Protein AF-A0A242NTF4-F1 (afdb_monomer)

Nearest PDB structures (foldseek):
  8ijt-assembly2_C-3  TM=2.940E-01  e=6.845E+00  Hypoxylon sp. E7406B

Structure (mmCIF, N/CA/C/O backbone):
data_AF-A0A242NTF4-F1
#
_entry.id   AF-A0A242NTF4-F1
#
loop_
_atom_site.group_PDB
_atom_site.id
_atom_site.type_symbol
_atom_site.label_atom_id
_atom_site.label_alt_id
_atom_site.label_comp_id
_atom_site.label_asym_id
_atom_site.label_entity_id
_atom_site.label_seq_id
_atom_site.pdbx_PDB_ins_code
_atom_site.Cartn_x
_atom_site.Cartn_y
_atom_site.Cartn_z
_atom_site.occupancy
_atom_site.B_iso_or_equiv
_atom_site.auth_seq_id
_atom_site.auth_comp_id
_atom_site.auth_asym_id
_atom_site.auth_atom_id
_atom_site.pdbx_PDB_model_num
ATOM 1 N N . MET A 1 1 ? -32.676 35.324 4.562 1.00 43.91 1 MET A N 1
ATOM 2 C CA . MET A 1 1 ? -32.102 34.148 5.254 1.00 43.91 1 MET A CA 1
ATOM 3 C C . MET A 1 1 ? -32.984 32.943 4.978 1.00 43.91 1 MET A C 1
ATOM 5 O O . MET A 1 1 ? -34.071 32.894 5.530 1.00 43.91 1 MET A O 1
ATOM 9 N N . HIS A 1 2 ? -32.564 32.028 4.104 1.00 34.72 2 HIS A N 1
ATOM 10 C CA . HIS A 1 2 ? -33.177 30.706 3.920 1.00 34.72 2 HIS A CA 1
ATOM 11 C C . HIS A 1 2 ? -32.077 29.753 3.426 1.00 34.72 2 HIS A C 1
ATOM 13 O O . HIS A 1 2 ? -31.490 29.981 2.373 1.00 34.72 2 HIS A O 1
ATOM 19 N N . LEU A 1 3 ? -31.762 28.738 4.231 1.00 41.25 3 LEU A N 1
ATOM 20 C CA . LEU A 1 3 ? -30.863 27.632 3.891 1.00 41.25 3 LEU A CA 1
ATOM 21 C C . LEU A 1 3 ? -31.704 26.465 3.358 1.00 41.25 3 LEU A C 1
ATOM 23 O O . LEU A 1 3 ? -32.672 26.099 4.028 1.00 41.25 3 LEU A O 1
ATOM 27 N N . PRO A 1 4 ? -31.322 25.799 2.259 1.00 44.44 4 PRO A N 1
ATOM 28 C CA . PRO A 1 4 ? -31.812 24.462 1.982 1.00 44.44 4 PRO A CA 1
ATOM 29 C C . PRO A 1 4 ? -30.885 23.411 2.609 1.00 44.44 4 PRO A C 1
ATOM 31 O O . PRO A 1 4 ? -29.687 23.348 2.336 1.00 44.44 4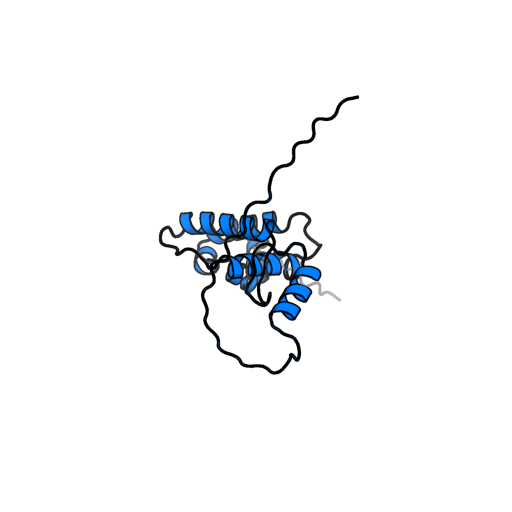 PRO A O 1
ATOM 34 N N . LYS A 1 5 ? -31.477 22.570 3.462 1.00 39.75 5 LYS A N 1
ATOM 35 C CA . LYS A 1 5 ? -30.913 21.304 3.938 1.00 39.75 5 LYS A CA 1
ATOM 36 C C . LYS A 1 5 ? -30.85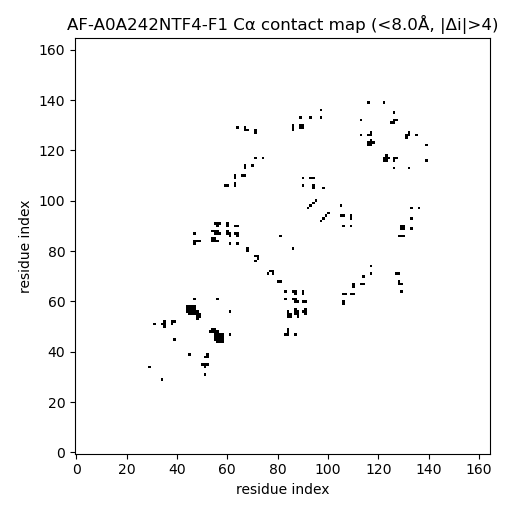3 20.322 2.766 1.00 39.75 5 LYS A C 1
ATOM 38 O O . LYS A 1 5 ? -31.879 20.085 2.136 1.00 39.75 5 LYS A O 1
ATOM 43 N N . MET A 1 6 ? -29.703 19.693 2.534 1.00 38.00 6 MET A N 1
ATOM 44 C CA . MET A 1 6 ? -29.631 18.445 1.772 1.00 38.00 6 MET A CA 1
ATOM 45 C C . MET A 1 6 ? -28.865 17.400 2.576 1.00 38.00 6 MET A C 1
ATOM 47 O O . MET A 1 6 ? -27.639 17.402 2.650 1.00 38.00 6 MET A O 1
ATOM 51 N N . SER A 1 7 ? -29.639 16.514 3.192 1.00 39.81 7 SER A N 1
ATOM 52 C CA . SER A 1 7 ? -29.213 15.210 3.679 1.00 39.81 7 SER A CA 1
ATOM 53 C C . SER A 1 7 ? -28.793 14.364 2.477 1.00 39.81 7 SER A C 1
ATOM 55 O O . SER A 1 7 ? -29.574 14.210 1.538 1.00 39.81 7 SER A O 1
ATOM 57 N N . LYS A 1 8 ? -27.582 13.806 2.492 1.00 40.09 8 LYS A N 1
ATOM 58 C CA . LYS A 1 8 ? -27.148 12.795 1.518 1.00 40.09 8 LYS A CA 1
ATOM 59 C C . LYS A 1 8 ? -26.730 11.536 2.290 1.00 40.09 8 LYS A C 1
ATOM 61 O O . LYS A 1 8 ? -26.040 11.690 3.299 1.00 40.09 8 LYS A O 1
ATOM 66 N N . PRO A 1 9 ? -27.184 10.331 1.896 1.00 35.09 9 PRO A N 1
ATOM 67 C CA . PRO A 1 9 ? -26.975 9.130 2.688 1.00 35.09 9 PRO A CA 1
ATOM 68 C C . PRO A 1 9 ? -25.546 8.601 2.542 1.00 35.09 9 PRO A C 1
ATOM 70 O O . PRO A 1 9 ? -24.894 8.769 1.511 1.00 35.09 9 PRO A O 1
ATOM 73 N N . LEU A 1 10 ? -25.088 7.982 3.627 1.00 32.94 10 LEU A N 1
ATOM 74 C CA . LEU A 1 10 ? -23.824 7.272 3.785 1.00 32.94 10 LEU A CA 1
ATOM 75 C C . LEU A 1 10 ? -23.776 6.070 2.816 1.00 32.94 10 LEU A C 1
ATOM 77 O O . LEU A 1 10 ? -24.752 5.321 2.783 1.00 32.94 10 LEU A O 1
ATOM 81 N N . PRO A 1 11 ? -22.701 5.858 2.036 1.00 39.59 11 PRO A N 1
ATOM 82 C CA . PRO A 1 11 ? -22.594 4.666 1.205 1.00 39.59 11 PRO A CA 1
ATOM 83 C C . PRO A 1 11 ? -22.319 3.428 2.068 1.00 39.59 11 PRO A C 1
ATOM 85 O O . PRO A 1 11 ? -21.453 3.435 2.943 1.00 39.59 11 PRO A O 1
ATOM 88 N N . GLU A 1 12 ? -23.105 2.390 1.802 1.00 34.16 12 GLU A N 1
ATOM 89 C CA . GLU A 1 12 ? -23.099 1.075 2.434 1.00 34.16 12 GLU A CA 1
ATOM 90 C C . GLU A 1 12 ? -21.725 0.397 2.311 1.00 34.16 12 GLU A C 1
ATOM 92 O O . GLU A 1 12 ? -21.184 0.225 1.219 1.00 34.16 12 GLU A O 1
ATOM 97 N N . THR A 1 13 ? -21.153 0.008 3.453 1.00 30.62 13 THR A N 1
ATOM 98 C CA . THR A 1 13 ? -19.929 -0.794 3.523 1.00 30.62 13 THR A CA 1
ATOM 99 C C . THR A 1 13 ? -20.276 -2.251 3.231 1.00 30.62 13 THR A C 1
ATOM 101 O O . THR A 1 13 ? -20.809 -2.949 4.092 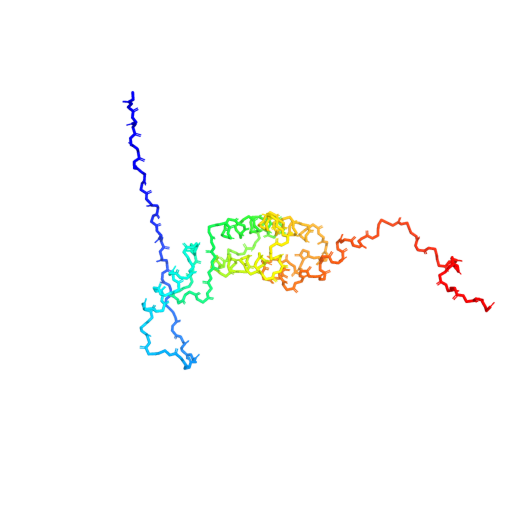1.00 30.62 13 THR A O 1
ATOM 104 N N . THR A 1 14 ? -19.952 -2.728 2.032 1.00 33.94 14 THR A N 1
ATOM 105 C CA . THR A 1 14 ? -20.024 -4.151 1.684 1.00 33.94 14 THR A CA 1
ATOM 106 C C . THR A 1 14 ? -18.939 -4.912 2.451 1.00 33.94 14 THR A C 1
ATOM 108 O O . THR A 1 14 ? -17.761 -4.870 2.100 1.00 33.94 14 THR A O 1
ATOM 111 N N . THR A 1 15 ? -19.308 -5.585 3.540 1.00 37.78 15 THR A N 1
ATOM 112 C CA . THR A 1 15 ? -18.426 -6.532 4.231 1.00 37.78 15 THR A CA 1
ATOM 113 C C . THR A 1 15 ? -18.514 -7.890 3.541 1.00 37.78 15 THR A C 1
ATOM 115 O O . THR A 1 15 ? -19.450 -8.651 3.780 1.00 37.78 15 THR A O 1
ATOM 118 N N . GLU A 1 16 ? -17.542 -8.214 2.691 1.00 36.03 16 GLU A N 1
ATOM 119 C CA . GLU A 1 16 ? -17.342 -9.583 2.211 1.00 36.03 16 GLU A CA 1
ATOM 120 C C . GLU A 1 16 ? -16.646 -10.406 3.306 1.00 36.03 16 GLU A C 1
ATOM 122 O O . GLU A 1 16 ? -15.434 -10.343 3.522 1.00 36.03 16 GLU A O 1
ATOM 127 N N . THR A 1 17 ? -17.449 -11.161 4.055 1.00 35.16 17 THR A N 1
ATOM 128 C CA . THR A 1 17 ? -17.005 -12.093 5.095 1.00 35.16 17 THR A CA 1
ATOM 129 C C . THR A 1 17 ? -16.521 -13.393 4.456 1.00 35.16 17 THR A C 1
ATOM 131 O O . THR A 1 17 ? -17.328 -14.224 4.050 1.00 35.16 17 THR A O 1
ATOM 134 N N . THR A 1 18 ? -15.204 -13.616 4.416 1.00 39.53 18 THR A N 1
ATOM 135 C CA . THR A 1 18 ? -14.646 -14.962 4.202 1.00 39.53 18 THR A CA 1
ATOM 136 C C . THR A 1 18 ? -14.047 -15.463 5.514 1.00 39.53 18 THR A C 1
ATOM 138 O O . THR A 1 18 ? -13.010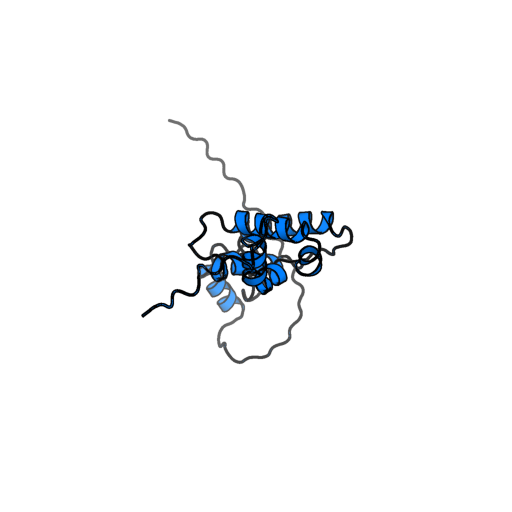 -14.986 5.973 1.00 39.53 18 THR A O 1
ATOM 141 N N . ASN A 1 19 ? -14.756 -16.401 6.140 1.00 50.19 19 ASN A N 1
ATOM 142 C CA . ASN A 1 19 ? -14.376 -17.086 7.371 1.00 50.19 19 ASN A CA 1
ATOM 143 C C . ASN A 1 19 ? -13.189 -18.017 7.119 1.00 50.19 19 ASN A C 1
ATOM 145 O O . ASN A 1 19 ? -13.303 -18.885 6.266 1.00 50.19 19 ASN A O 1
ATOM 149 N N . ASN A 1 20 ? -12.109 -17.890 7.895 1.00 43.69 20 ASN A N 1
ATOM 150 C CA . ASN A 1 20 ? -11.168 -18.980 8.171 1.00 43.69 20 ASN A CA 1
ATOM 151 C C . ASN A 1 20 ? -10.497 -18.736 9.532 1.00 43.69 20 ASN A C 1
ATOM 153 O O . ASN A 1 20 ? -9.667 -17.843 9.700 1.00 43.69 20 ASN A O 1
ATOM 157 N N . ILE A 1 21 ? -10.930 -19.524 10.517 1.00 61.28 21 ILE A N 1
ATOM 158 C CA . ILE A 1 21 ? -10.516 -19.494 11.921 1.00 61.28 21 ILE A CA 1
ATOM 159 C C . ILE A 1 21 ? -9.269 -20.366 12.078 1.00 61.28 21 ILE A C 1
ATOM 161 O O . ILE A 1 21 ? -9.359 -21.576 11.911 1.00 61.28 21 ILE A O 1
ATOM 165 N N . LEU A 1 22 ? -8.137 -19.776 12.471 1.00 38.00 22 LEU A N 1
ATOM 166 C CA . LEU A 1 22 ? -7.063 -20.482 13.179 1.00 38.00 22 LEU A CA 1
ATOM 167 C C . LEU A 1 22 ? -6.487 -19.565 14.269 1.00 38.00 22 LEU A C 1
ATOM 169 O O . LEU A 1 22 ? -5.861 -18.539 13.998 1.00 38.00 22 LEU A O 1
ATOM 173 N N . LEU A 1 23 ? -6.772 -19.943 15.516 1.00 49.56 23 LEU A N 1
ATOM 174 C CA . LEU A 1 23 ? -6.299 -19.330 16.755 1.00 49.56 23 LEU A CA 1
ATOM 175 C C . LEU A 1 23 ? -4.854 -19.756 17.053 1.00 49.56 23 LEU A C 1
ATOM 177 O O . LEU A 1 23 ? -4.568 -20.948 17.112 1.00 49.56 23 LEU A O 1
ATOM 181 N N . SER A 1 24 ? -3.995 -18.800 17.412 1.00 38.25 24 SER A N 1
ATOM 182 C CA . SER A 1 24 ? -2.987 -19.023 18.459 1.00 38.25 24 SER A CA 1
ATOM 183 C C . SER A 1 24 ? -2.525 -17.692 19.059 1.00 38.25 24 SER A C 1
ATOM 185 O O . SER A 1 24 ? -2.063 -16.819 18.322 1.00 38.25 24 SER A O 1
ATOM 187 N N . GLY A 1 25 ? -2.610 -17.558 20.385 1.00 41.66 25 GLY A N 1
ATOM 188 C CA . GLY A 1 25 ? -1.946 -16.493 21.145 1.00 41.66 25 GLY A CA 1
ATOM 189 C C . GLY A 1 25 ? -2.825 -15.881 22.234 1.00 41.66 25 GLY A C 1
ATOM 190 O O . GLY A 1 25 ? -3.653 -15.023 21.952 1.00 41.66 25 GLY A O 1
ATOM 191 N N . ASN A 1 26 ? -2.623 -16.329 23.473 1.00 49.34 26 ASN A N 1
ATOM 192 C CA . ASN A 1 26 ? -3.360 -15.940 24.676 1.00 49.34 26 ASN A CA 1
ATOM 193 C C . ASN A 1 26 ? -3.251 -14.442 25.002 1.00 49.34 26 ASN A C 1
ATOM 195 O O . ASN A 1 26 ? -2.259 -14.009 25.575 1.00 49.34 26 ASN A O 1
ATOM 199 N N . PHE A 1 27 ? -4.307 -13.693 24.705 1.00 54.56 27 PHE A N 1
ATOM 200 C CA . PHE A 1 27 ? -4.748 -12.468 25.378 1.00 54.56 27 PHE A CA 1
ATOM 201 C C . PHE A 1 27 ? -6.197 -12.275 24.928 1.00 54.56 27 PHE A C 1
ATOM 203 O O . PHE A 1 27 ? -6.389 -11.992 23.757 1.00 54.56 27 PHE A O 1
ATOM 210 N N . ASP A 1 28 ? -7.199 -12.496 25.784 1.00 52.72 28 ASP A N 1
ATOM 211 C CA . ASP A 1 28 ? -8.466 -11.740 25.773 1.00 52.72 28 ASP A CA 1
ATOM 212 C C . ASP A 1 28 ? -9.553 -12.446 26.580 1.00 52.72 28 ASP A C 1
ATOM 214 O O . ASP A 1 28 ? -10.037 -13.510 26.211 1.00 52.72 28 ASP A O 1
ATOM 218 N N . LYS A 1 29 ? -10.008 -11.789 27.647 1.00 65.31 29 LYS A N 1
ATOM 219 C CA . LYS A 1 29 ? -11.333 -12.051 28.225 1.00 65.31 29 LYS A CA 1
ATOM 220 C C . LYS A 1 29 ? -12.446 -11.290 27.486 1.00 65.31 29 LYS A C 1
ATOM 222 O O . LYS A 1 29 ? -13.588 -11.339 27.921 1.00 65.31 29 LYS A O 1
ATOM 227 N N . PHE A 1 30 ? -12.111 -10.561 26.422 1.00 69.00 30 PHE A N 1
ATOM 228 C CA . PHE A 1 30 ? -13.052 -9.750 25.657 1.00 69.00 30 PHE A CA 1
ATOM 229 C C . PHE A 1 30 ? -13.584 -10.522 24.456 1.00 69.00 30 PHE A C 1
ATOM 231 O O . PHE A 1 30 ? -12.824 -11.218 23.774 1.00 69.00 30 PHE A O 1
ATOM 238 N N . SER A 1 31 ? -14.877 -10.357 24.181 1.00 87.38 31 SER A N 1
ATOM 239 C CA . SER A 1 31 ? -15.482 -10.834 22.937 1.00 87.38 31 SER A CA 1
ATOM 240 C C . SER A 1 31 ? -14.835 -10.131 21.740 1.00 87.38 31 SER A C 1
ATOM 242 O O . SER A 1 31 ? -14.381 -8.987 21.843 1.00 87.38 31 SER A O 1
ATOM 244 N N . ASP A 1 32 ? -14.809 -10.789 20.584 1.00 85.81 32 ASP A N 1
ATOM 245 C CA . ASP A 1 32 ? -14.297 -10.197 19.346 1.00 85.81 32 ASP A CA 1
ATOM 246 C C . ASP A 1 32 ? -15.032 -8.890 18.981 1.00 85.81 32 ASP A C 1
ATOM 248 O O . ASP A 1 32 ? -14.397 -7.937 18.522 1.00 85.81 32 ASP A O 1
ATOM 252 N N . ASP A 1 33 ? -16.321 -8.773 19.320 1.00 86.62 33 ASP A N 1
ATOM 253 C CA . ASP A 1 33 ? -17.104 -7.539 19.155 1.00 86.62 33 ASP A CA 1
ATOM 254 C C . ASP A 1 33 ? -16.571 -6.376 20.001 1.00 86.62 33 ASP A C 1
ATOM 256 O O . ASP A 1 33 ? -16.549 -5.221 19.568 1.00 86.62 33 ASP A O 1
ATOM 260 N N . GLU A 1 34 ? -16.135 -6.655 21.229 1.00 89.62 34 GLU A N 1
ATOM 261 C CA . GLU A 1 34 ? -15.594 -5.636 22.130 1.00 89.62 34 GLU A CA 1
ATOM 262 C C . GLU A 1 34 ? -14.221 -5.163 21.653 1.00 89.62 34 GLU A C 1
ATOM 264 O O . GLU A 1 34 ? -13.918 -3.965 21.697 1.00 89.62 34 GLU A O 1
ATOM 269 N N . LYS A 1 35 ? -13.408 -6.087 21.129 1.00 89.06 35 LYS A N 1
ATOM 270 C CA . LYS A 1 35 ? -12.117 -5.760 20.507 1.00 89.06 35 LYS A CA 1
ATOM 271 C C . LYS A 1 35 ? -12.315 -4.878 19.288 1.00 89.06 35 LYS A C 1
ATOM 273 O O . LYS A 1 35 ? -11.621 -3.868 19.161 1.00 89.06 35 LYS A O 1
ATOM 278 N N . LEU A 1 36 ? -13.280 -5.218 18.434 1.00 90.69 36 LEU A N 1
ATOM 279 C CA . LEU A 1 36 ? -13.606 -4.437 17.249 1.00 90.69 36 LEU A CA 1
ATOM 280 C C . LEU A 1 36 ? -14.111 -3.038 17.625 1.00 90.69 36 LEU A C 1
ATOM 282 O O . LEU A 1 36 ? -13.587 -2.048 17.117 1.00 90.69 36 LEU A O 1
ATOM 286 N N . LYS A 1 37 ? -15.047 -2.923 18.576 1.00 91.75 37 LYS A N 1
ATOM 287 C CA . LYS A 1 37 ? -15.523 -1.620 19.080 1.00 91.75 37 LYS A CA 1
ATOM 288 C C . LYS A 1 37 ? -14.376 -0.763 19.612 1.00 91.75 37 LYS A C 1
ATOM 290 O O . LYS A 1 37 ? -14.266 0.414 19.269 1.00 91.75 37 LYS A O 1
ATOM 295 N N . ARG A 1 38 ? -13.480 -1.351 20.411 1.00 93.88 38 ARG A N 1
ATOM 296 C CA . ARG A 1 38 ? -12.299 -0.656 20.943 1.00 93.88 38 ARG A CA 1
ATOM 297 C C . ARG A 1 38 ? -11.334 -0.231 19.836 1.00 93.88 38 ARG A C 1
ATOM 299 O O . ARG A 1 38 ?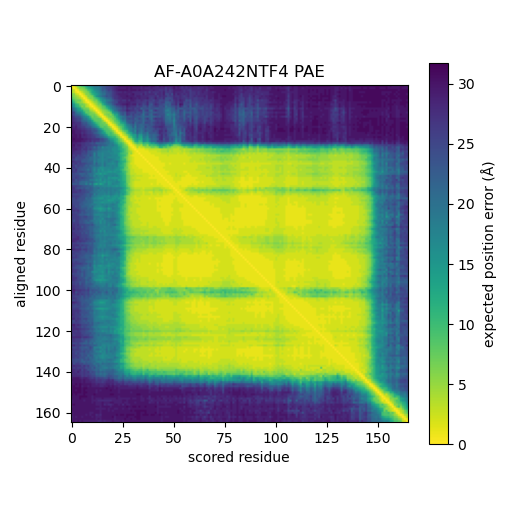 -10.736 0.839 19.938 1.00 93.88 38 ARG A O 1
ATOM 306 N N . PHE A 1 39 ? -11.161 -1.057 18.808 1.00 94.81 39 PHE 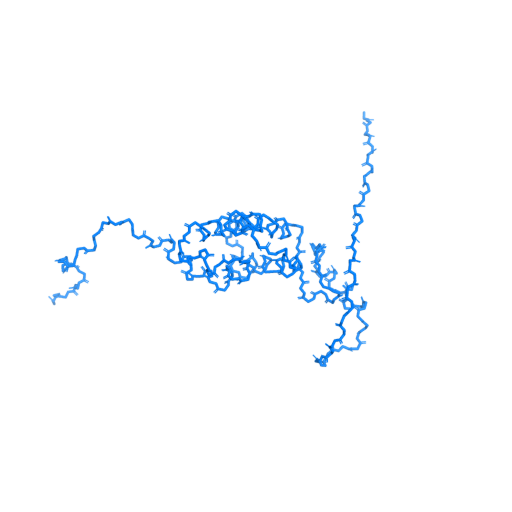A N 1
ATOM 307 C CA . PHE A 1 39 ? -10.351 -0.734 17.637 1.00 94.81 39 PHE A CA 1
ATOM 308 C C . PHE A 1 39 ? -10.930 0.455 16.861 1.00 94.81 39 PHE A C 1
ATOM 310 O O . PHE A 1 39 ? -10.194 1.409 16.611 1.00 94.81 39 PHE A O 1
ATOM 317 N N . LEU A 1 40 ? -12.227 0.433 16.545 1.00 95.06 40 LEU A N 1
ATOM 318 C CA . LEU A 1 40 ? -12.898 1.501 15.796 1.00 95.06 40 LEU A CA 1
ATOM 319 C C . LEU A 1 40 ? -12.900 2.822 16.568 1.00 95.06 40 LEU A C 1
ATOM 321 O O . LEU A 1 40 ? -12.668 3.875 15.989 1.00 95.06 40 LEU A O 1
ATOM 325 N N . HIS A 1 41 ? -13.065 2.769 17.892 1.00 95.12 41 HIS A N 1
ATOM 326 C CA . HIS A 1 41 ? -12.955 3.959 18.735 1.00 95.12 41 HIS A CA 1
ATOM 327 C C . HIS A 1 41 ? -11.547 4.582 18.703 1.00 95.12 41 HIS A C 1
ATOM 329 O O . HIS A 1 41 ? -11.403 5.798 18.756 1.00 95.12 41 HIS A O 1
ATOM 335 N N . LYS A 1 42 ? -10.493 3.758 18.614 1.00 95.94 42 LYS A N 1
ATOM 336 C CA . LYS A 1 42 ? -9.099 4.231 18.531 1.00 95.94 42 LYS A CA 1
ATOM 337 C C . LYS A 1 42 ? -8.697 4.714 17.138 1.00 95.94 42 LYS A C 1
ATOM 339 O O . LYS A 1 42 ? -7.779 5.518 17.036 1.00 95.94 42 LYS A O 1
ATOM 344 N N . ASN A 1 43 ? -9.335 4.195 16.093 1.00 96.06 43 ASN A N 1
ATOM 345 C CA . ASN A 1 43 ? -8.999 4.468 14.697 1.00 96.06 43 ASN A CA 1
ATOM 346 C C . ASN A 1 43 ? -10.277 4.893 13.959 1.00 96.06 43 ASN A C 1
ATOM 348 O O . ASN A 1 43 ? -10.801 4.127 13.148 1.00 96.06 43 ASN A O 1
ATOM 352 N N . PRO A 1 44 ? -10.821 6.085 14.264 1.00 96.00 44 PRO A N 1
ATOM 353 C CA . PRO A 1 44 ? -12.076 6.546 13.671 1.00 96.00 44 PRO A CA 1
ATOM 354 C C . PRO A 1 44 ? -11.976 6.766 12.153 1.00 96.00 44 PRO A C 1
ATOM 356 O O . PRO A 1 44 ? -12.993 6.827 11.471 1.00 96.00 44 PRO A O 1
ATOM 359 N N . ASP A 1 45 ? -10.760 6.882 11.616 1.00 95.69 45 ASP A N 1
ATOM 360 C CA . ASP A 1 45 ? -10.469 7.006 10.189 1.00 95.69 45 ASP A CA 1
ATOM 361 C C . ASP A 1 45 ? -10.304 5.654 9.474 1.00 95.69 45 ASP A C 1
ATOM 363 O O . ASP A 1 45 ? -10.105 5.635 8.256 1.00 95.69 45 ASP A O 1
ATOM 367 N N . ALA A 1 46 ? -10.387 4.524 10.188 1.00 97.19 46 ALA A N 1
ATOM 368 C CA . ALA A 1 46 ? -10.303 3.198 9.590 1.00 97.19 46 ALA A CA 1
ATOM 369 C C . ALA A 1 46 ? -11.496 2.946 8.658 1.00 97.19 46 ALA A C 1
ATOM 371 O O . ALA A 1 46 ? -12.638 2.810 9.090 1.00 97.19 46 ALA A O 1
ATOM 372 N N . HIS A 1 47 ? -11.212 2.853 7.361 1.00 97.50 47 HIS A N 1
ATOM 373 C CA . HIS A 1 47 ? -12.216 2.650 6.322 1.00 97.50 47 HIS A CA 1
ATOM 374 C C . HIS A 1 47 ? -12.281 1.193 5.861 1.00 97.50 47 HIS A C 1
ATOM 376 O O . HIS A 1 47 ? -13.359 0.649 5.650 1.00 97.50 47 HIS A O 1
ATOM 382 N N . ILE A 1 48 ? -11.118 0.551 5.740 1.00 97.94 48 ILE A N 1
ATOM 383 C CA . ILE A 1 48 ? -10.977 -0.84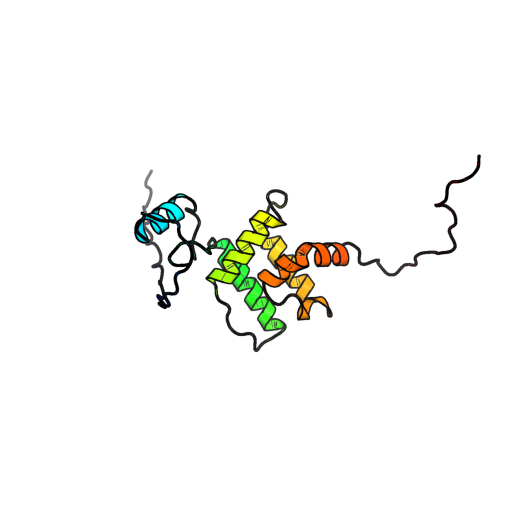9 5.343 1.00 97.94 48 ILE A CA 1
ATOM 384 C C . ILE A 1 48 ? -10.136 -1.574 6.389 1.00 97.94 48 ILE A C 1
ATOM 386 O O . ILE A 1 48 ? -9.073 -1.083 6.767 1.00 97.94 48 ILE A O 1
ATOM 390 N N . TYR A 1 49 ? -10.609 -2.714 6.895 1.00 97.81 49 TYR A N 1
ATOM 391 C CA . TYR A 1 49 ? -9.959 -3.427 7.995 1.00 97.81 49 TYR A CA 1
ATOM 392 C C . TYR A 1 49 ? -10.337 -4.911 8.054 1.00 97.81 49 TYR A C 1
ATOM 394 O O . TYR A 1 49 ? -11.381 -5.333 7.571 1.00 97.81 49 TYR A O 1
ATOM 402 N N . THR A 1 50 ? -9.474 -5.717 8.674 1.00 95.44 50 THR A N 1
ATOM 403 C CA . THR A 1 50 ? -9.781 -7.117 9.032 1.00 95.44 50 THR A CA 1
ATOM 404 C C . THR A 1 50 ? -10.783 -7.185 10.185 1.00 95.44 50 THR A C 1
ATOM 406 O O . THR A 1 50 ? -10.802 -6.264 10.995 1.00 95.44 50 THR A O 1
ATOM 409 N N . ALA A 1 51 ? -11.491 -8.306 10.364 1.00 90.00 51 ALA A N 1
ATOM 410 C CA . ALA A 1 51 ? -12.505 -8.496 11.416 1.00 90.00 51 ALA A CA 1
ATOM 411 C C . ALA A 1 51 ? -12.079 -8.070 12.840 1.00 90.00 51 ALA A C 1
ATOM 413 O O . ALA A 1 51 ? -12.893 -7.562 13.599 1.00 90.00 51 ALA A O 1
ATOM 414 N N . LEU A 1 52 ? -10.796 -8.224 13.193 1.00 86.75 52 LEU A N 1
ATOM 415 C CA . LEU A 1 52 ? -10.249 -7.837 14.504 1.00 86.75 52 LEU A CA 1
ATOM 416 C C . LEU A 1 52 ? -9.425 -6.536 14.483 1.00 86.75 52 LEU A C 1
ATOM 418 O O . LEU A 1 52 ? -8.698 -6.249 15.430 1.00 86.75 52 LEU A O 1
ATOM 422 N N . GLY A 1 53 ? -9.440 -5.782 13.381 1.00 90.19 53 GLY A N 1
ATOM 423 C CA . GLY A 1 53 ? -8.674 -4.538 13.232 1.00 90.19 53 GLY A CA 1
ATOM 424 C C . GLY A 1 53 ? -7.147 -4.703 13.190 1.00 90.19 53 GLY A C 1
ATOM 425 O O . GLY A 1 53 ? -6.419 -3.715 13.260 1.00 90.19 53 GLY A O 1
ATOM 426 N N . LYS A 1 54 ? -6.631 -5.938 13.063 1.00 92.94 54 LYS A N 1
ATOM 427 C CA . LYS A 1 54 ? -5.182 -6.223 13.014 1.00 92.94 54 LYS A CA 1
ATOM 428 C C . LYS A 1 54 ? -4.485 -5.512 11.854 1.00 92.94 54 LYS A C 1
ATOM 430 O O . LYS A 1 54 ? -3.364 -5.034 12.011 1.00 92.94 54 LYS A O 1
ATOM 435 N N . LYS A 1 55 ? -5.145 -5.452 10.697 1.00 97.00 55 LYS A N 1
ATOM 436 C CA . LYS A 1 55 ? -4.722 -4.653 9.545 1.00 97.00 55 LYS A CA 1
ATOM 437 C C . LYS A 1 55 ? -5.854 -3.735 9.137 1.00 97.00 55 LYS A C 1
ATOM 439 O O . LYS A 1 55 ? -7.016 -4.147 9.166 1.00 97.00 55 LYS A O 1
ATOM 444 N N . TRP A 1 56 ? -5.495 -2.512 8.766 1.00 98.31 56 TRP A N 1
ATOM 445 C CA . TRP A 1 56 ? -6.454 -1.497 8.366 1.00 98.31 56 TRP A CA 1
ATOM 446 C C . TRP A 1 56 ? -5.804 -0.344 7.601 1.00 98.31 56 TRP A C 1
ATOM 448 O O . TRP A 1 56 ? -4.597 -0.117 7.727 1.00 98.31 56 TRP A O 1
ATOM 458 N N . GLY A 1 57 ? -6.619 0.414 6.871 1.00 98.06 57 GLY A N 1
ATOM 459 C CA . GLY A 1 57 ? -6.248 1.684 6.251 1.00 98.06 57 GLY A CA 1
ATOM 460 C C . GLY A 1 57 ? -7.422 2.663 6.191 1.00 98.06 57 GLY A C 1
ATOM 461 O O . GLY A 1 57 ? -8.586 2.276 6.319 1.00 98.06 57 GLY A O 1
ATOM 462 N N . SER A 1 58 ? -7.100 3.940 6.011 1.00 98.38 58 SER A N 1
ATOM 463 C CA . SER A 1 58 ? -8.066 5.014 5.766 1.00 98.38 58 SER A CA 1
ATOM 464 C C . SER A 1 58 ? -8.526 5.056 4.305 1.00 98.38 58 SER A C 1
ATOM 466 O O . SER A 1 58 ? -7.977 4.361 3.446 1.00 98.38 58 SER A O 1
ATOM 468 N N . VAL A 1 59 ? -9.500 5.919 3.998 1.00 98.38 59 VAL A N 1
ATOM 469 C CA . VAL A 1 59 ? -9.965 6.164 2.617 1.00 98.38 59 VAL A CA 1
ATOM 470 C C . VAL A 1 59 ? -8.797 6.544 1.698 1.00 98.38 59 VAL A C 1
ATOM 472 O O . VAL A 1 59 ? -8.620 5.944 0.642 1.00 98.38 59 VAL A O 1
ATOM 475 N N . LYS A 1 60 ? -7.939 7.476 2.135 1.00 97.81 60 LYS A N 1
ATOM 476 C CA . LYS A 1 60 ? -6.776 7.929 1.352 1.00 97.81 60 LYS A CA 1
ATOM 477 C C . LYS A 1 60 ? -5.726 6.832 1.170 1.00 97.81 60 LYS A C 1
ATOM 479 O O . LYS A 1 60 ? -5.055 6.786 0.140 1.00 97.81 60 LYS A O 1
ATOM 484 N N . ASP A 1 61 ? -5.579 5.942 2.155 1.00 98.50 61 ASP A N 1
ATOM 485 C CA . ASP A 1 61 ? -4.674 4.795 2.033 1.00 98.50 61 ASP A CA 1
ATOM 486 C C . ASP A 1 61 ? -5.173 3.818 0.952 1.00 98.50 61 ASP A C 1
ATOM 488 O O . ASP A 1 61 ? -4.372 3.344 0.144 1.00 98.50 61 ASP A O 1
ATOM 492 N N . LEU A 1 62 ? -6.491 3.582 0.884 1.00 98.62 62 LEU A N 1
ATOM 493 C CA . LEU A 1 62 ? -7.118 2.760 -0.156 1.00 98.62 62 LEU A CA 1
ATOM 494 C C . LEU A 1 62 ? -7.012 3.399 -1.548 1.00 98.62 62 LEU A C 1
ATOM 496 O O . LEU A 1 62 ? -6.676 2.714 -2.512 1.00 98.62 62 LEU A O 1
ATOM 500 N N . GLU A 1 63 ? -7.252 4.705 -1.669 1.00 98.50 63 GLU A N 1
ATOM 501 C CA . GLU A 1 63 ? -7.083 5.443 -2.931 1.00 98.50 63 GLU A CA 1
ATOM 502 C C . GLU A 1 63 ? -5.641 5.354 -3.449 1.00 98.50 63 GLU A C 1
ATOM 504 O O . GLU A 1 63 ? -5.404 5.068 -4.624 1.00 98.50 63 GLU A O 1
ATOM 509 N N . CYS A 1 64 ? -4.664 5.536 -2.560 1.00 98.38 64 CYS A N 1
ATOM 510 C CA . CYS A 1 64 ? -3.248 5.397 -2.885 1.00 98.38 64 CYS A CA 1
ATOM 511 C C . CYS A 1 64 ? -2.898 3.961 -3.314 1.00 98.38 64 CYS A C 1
ATOM 513 O O . CYS A 1 64 ? -2.205 3.772 -4.317 1.00 98.38 64 CYS A O 1
ATOM 515 N N . ALA A 1 65 ? -3.420 2.946 -2.617 1.00 98.44 65 ALA A N 1
ATOM 516 C CA . ALA A 1 65 ? -3.241 1.543 -2.987 1.00 98.44 65 ALA A CA 1
ATOM 517 C C . ALA A 1 65 ? -3.815 1.226 -4.379 1.00 98.44 65 ALA A C 1
ATOM 519 O O . ALA A 1 65 ? -3.139 0.580 -5.183 1.00 98.44 65 ALA A O 1
ATOM 520 N N . LYS A 1 66 ? -5.021 1.718 -4.692 1.00 98.25 66 LYS A N 1
ATOM 521 C CA . LYS A 1 66 ? -5.645 1.560 -6.016 1.00 98.25 66 LYS A CA 1
ATOM 522 C C . LYS A 1 66 ? -4.817 2.225 -7.111 1.00 98.25 66 LYS A C 1
ATOM 524 O O . LYS A 1 66 ? -4.508 1.587 -8.113 1.00 98.25 66 LYS A O 1
ATOM 529 N N . TRP A 1 67 ? -4.358 3.455 -6.883 1.00 98.31 67 TRP A N 1
ATOM 530 C CA . TRP A 1 67 ? -3.498 4.155 -7.838 1.00 98.31 67 TRP A CA 1
ATOM 531 C C . TRP A 1 67 ? -2.189 3.398 -8.106 1.00 98.31 67 TRP A C 1
ATOM 533 O O . TRP A 1 67 ? -1.737 3.298 -9.246 1.00 98.31 67 TRP A O 1
ATOM 543 N N . ILE A 1 68 ? -1.572 2.831 -7.064 1.00 97.75 68 ILE A N 1
ATOM 544 C CA . ILE A 1 68 ? -0.370 1.997 -7.197 1.00 97.75 68 ILE A CA 1
ATOM 545 C C . ILE A 1 68 ? -0.650 0.761 -8.050 1.00 97.75 68 ILE A C 1
ATOM 547 O O . ILE A 1 68 ? 0.159 0.434 -8.920 1.00 97.75 68 ILE A O 1
ATOM 551 N N . TYR A 1 69 ? -1.789 0.099 -7.839 1.00 97.88 69 TYR A N 1
ATOM 552 C CA . TYR A 1 69 ? -2.186 -1.060 -8.635 1.00 97.88 69 TYR A CA 1
ATOM 553 C C . TYR A 1 69 ? -2.379 -0.695 -10.113 1.00 97.88 69 TYR A C 1
ATOM 555 O O . TYR A 1 69 ? -1.829 -1.368 -10.983 1.00 97.88 69 TYR A O 1
ATOM 563 N N . GLU A 1 70 ? -3.031 0.431 -10.412 1.00 96.50 70 GLU A N 1
ATOM 564 C CA . GLU A 1 70 ? -3.146 0.938 -11.786 1.00 96.50 70 GLU A CA 1
ATOM 565 C C . GLU A 1 70 ? -1.773 1.153 -12.441 1.00 96.50 70 GLU A C 1
ATOM 567 O O . GLU A 1 70 ? -1.583 0.846 -13.617 1.00 96.50 70 GLU A O 1
ATOM 572 N N . LYS A 1 71 ? -0.777 1.659 -11.696 1.00 94.31 71 LYS A N 1
ATOM 573 C CA . LYS A 1 71 ? 0.590 1.816 -12.228 1.00 94.31 71 LYS A CA 1
ATOM 574 C C . LYS A 1 71 ? 1.328 0.499 -12.377 1.00 94.31 71 LYS A C 1
ATOM 576 O O . LYS A 1 71 ? 2.148 0.385 -13.286 1.00 94.31 71 LYS A O 1
ATOM 581 N N . LEU A 1 72 ? 1.052 -0.478 -11.520 1.00 94.31 72 LEU A N 1
ATOM 582 C CA . LEU A 1 72 ? 1.585 -1.824 -11.674 1.00 94.31 72 LEU A CA 1
ATOM 583 C C . LEU A 1 72 ? 1.056 -2.474 -12.954 1.00 94.31 72 LEU A C 1
ATOM 585 O O . LEU A 1 72 ? 1.854 -3.052 -13.682 1.00 94.31 72 LEU A O 1
ATOM 589 N N . LEU A 1 73 ? -0.235 -2.326 -13.266 1.00 94.88 73 LEU A N 1
ATOM 590 C CA . LEU A 1 73 ? -0.847 -2.901 -14.470 1.00 94.88 73 LEU A CA 1
ATOM 591 C C . LEU A 1 73 ? -0.236 -2.376 -15.776 1.00 94.88 73 LEU A C 1
ATOM 593 O O . LEU A 1 73 ? -0.154 -3.115 -16.750 1.00 94.88 73 LEU A O 1
ATOM 597 N N . ILE A 1 74 ? 0.260 -1.135 -15.798 1.00 92.31 74 ILE A N 1
ATOM 598 C CA . ILE A 1 74 ? 0.979 -0.591 -16.965 1.00 92.31 74 ILE A CA 1
ATOM 599 C C . ILE A 1 74 ? 2.288 -1.358 -17.219 1.00 92.31 74 ILE A C 1
ATOM 601 O O . ILE A 1 74 ? 2.671 -1.567 -18.366 1.00 92.31 74 ILE A O 1
ATOM 605 N N . VAL A 1 75 ? 2.984 -1.770 -16.155 1.00 88.94 75 VAL A N 1
ATOM 606 C CA . VAL A 1 75 ? 4.269 -2.489 -16.243 1.00 88.94 75 VAL A CA 1
ATOM 607 C C . VAL A 1 75 ? 4.064 -4.001 -16.358 1.00 88.94 75 VAL A C 1
ATOM 609 O O . VAL A 1 75 ? 4.844 -4.688 -17.012 1.00 88.94 75 VAL A O 1
ATOM 612 N N . ASN A 1 76 ? 3.021 -4.520 -15.717 1.00 91.12 76 ASN A N 1
ATOM 613 C CA . ASN A 1 76 ? 2.658 -5.927 -15.673 1.00 91.12 76 ASN A CA 1
ATOM 614 C C . ASN A 1 76 ? 1.133 -6.078 -15.847 1.00 91.12 76 ASN A C 1
ATOM 616 O O . ASN A 1 76 ? 0.412 -6.163 -14.848 1.00 91.12 76 ASN A O 1
ATOM 620 N N . PRO A 1 77 ? 0.636 -6.141 -17.095 1.00 94.38 77 PRO A N 1
ATOM 621 C CA . PRO A 1 77 ? -0.798 -6.234 -17.381 1.00 94.38 77 PRO A CA 1
ATOM 622 C C . PRO A 1 77 ? -1.483 -7.486 -16.822 1.00 94.38 77 PRO A C 1
ATOM 624 O O . PRO A 1 77 ? -2.700 -7.504 -16.685 1.00 94.38 77 PRO A O 1
ATOM 627 N N . THR A 1 78 ? -0.723 -8.530 -16.483 1.00 95.31 78 THR A N 1
ATOM 628 C CA . THR A 1 78 ? -1.249 -9.778 -15.910 1.00 95.31 78 THR A CA 1
ATOM 629 C C . THR A 1 78 ? -1.211 -9.786 -14.378 1.00 95.31 78 THR A C 1
ATOM 631 O O . THR A 1 78 ? -1.312 -10.849 -13.765 1.00 95.31 78 THR A O 1
ATOM 634 N N . ALA A 1 79 ? -0.988 -8.636 -13.729 1.00 94.50 79 ALA A N 1
ATOM 635 C CA . ALA A 1 79 ? -0.970 -8.552 -12.273 1.00 94.50 79 ALA A CA 1
ATOM 636 C C . ALA A 1 79 ? -2.368 -8.799 -11.685 1.00 94.50 79 ALA A C 1
ATOM 638 O O . ALA A 1 79 ? -3.333 -8.117 -12.023 1.00 94.50 79 ALA A O 1
ATOM 639 N N . VAL A 1 80 ? -2.458 -9.748 -10.755 1.00 95.50 80 VAL A N 1
ATOM 640 C CA . VAL A 1 80 ? -3.704 -10.075 -10.050 1.00 95.50 80 VAL A CA 1
ATOM 641 C C . VAL A 1 80 ? -4.078 -8.955 -9.081 1.00 95.50 80 VAL A C 1
ATOM 643 O O . VAL A 1 80 ? -3.199 -8.305 -8.506 1.00 95.50 80 VAL A O 1
ATOM 646 N N . GLU A 1 81 ? -5.381 -8.746 -8.905 1.00 96.12 81 GLU A N 1
ATOM 647 C CA . GLU A 1 81 ? -5.914 -7.795 -7.937 1.00 96.12 81 GLU A CA 1
ATOM 648 C C . GLU A 1 81 ? -5.421 -8.127 -6.517 1.00 96.12 81 GLU A C 1
ATOM 650 O O . GLU A 1 81 ? -5.437 -9.291 -6.098 1.00 96.12 81 GLU A O 1
ATOM 655 N N . PRO A 1 82 ? -4.924 -7.134 -5.766 1.00 97.31 82 PRO A N 1
ATOM 656 C CA . PRO A 1 82 ? -4.370 -7.382 -4.450 1.00 97.31 82 PRO A CA 1
ATOM 657 C C . PRO A 1 82 ? -5.447 -7.516 -3.376 1.00 97.31 82 PRO A C 1
ATOM 659 O O . PRO A 1 82 ? -6.576 -7.057 -3.513 1.00 97.31 82 PRO A O 1
ATOM 662 N N . ASN A 1 83 ? -5.046 -8.030 -2.213 1.00 98.06 83 ASN A N 1
ATOM 663 C CA . ASN A 1 83 ? -5.839 -7.839 -1.008 1.00 98.06 83 ASN A CA 1
ATOM 664 C C . ASN A 1 83 ? -5.798 -6.353 -0.599 1.00 98.06 83 ASN A C 1
ATOM 666 O O . ASN A 1 83 ? -4.776 -5.849 -0.119 1.00 98.06 83 ASN A O 1
ATOM 670 N N . TRP A 1 84 ? -6.920 -5.655 -0.784 1.00 98.31 84 TRP A N 1
ATOM 671 C CA . TRP A 1 84 ? -7.026 -4.221 -0.521 1.00 98.31 84 TRP A CA 1
ATOM 672 C C . TRP A 1 84 ? -6.790 -3.843 0.943 1.00 98.31 84 TRP A C 1
ATOM 674 O O . TRP A 1 84 ? -6.230 -2.777 1.201 1.00 98.31 84 TRP A O 1
ATOM 684 N N . VAL A 1 85 ? -7.157 -4.703 1.899 1.00 98.31 85 VAL A N 1
ATOM 685 C CA . VAL A 1 85 ? -6.907 -4.468 3.333 1.00 98.31 85 VAL A CA 1
ATOM 686 C C . VAL A 1 85 ? -5.402 -4.468 3.604 1.00 98.31 85 VAL A C 1
ATOM 688 O O . VAL A 1 85 ? -4.890 -3.570 4.273 1.00 98.31 85 VAL A O 1
ATOM 691 N N . ASP A 1 86 ? -4.683 -5.443 3.047 1.00 98.31 86 ASP A N 1
ATOM 692 C CA . ASP A 1 86 ? -3.236 -5.577 3.208 1.00 98.31 86 ASP A CA 1
ATOM 693 C C . ASP A 1 86 ? -2.489 -4.405 2.576 1.00 98.31 86 ASP A C 1
ATOM 695 O O . ASP A 1 86 ? -1.640 -3.792 3.224 1.00 98.31 86 ASP A O 1
ATOM 699 N N . TRP A 1 87 ? -2.840 -4.048 1.340 1.00 98.56 87 TRP A N 1
ATOM 700 C CA . TRP A 1 87 ? -2.190 -2.942 0.643 1.00 98.56 87 TRP A CA 1
ATOM 701 C C . TRP A 1 87 ? -2.467 -1.604 1.317 1.00 98.56 87 TRP A C 1
ATOM 703 O O . TRP A 1 87 ? -1.528 -0.849 1.558 1.00 98.56 87 TRP A O 1
ATOM 713 N N . SER A 1 88 ? -3.717 -1.328 1.693 1.00 98.62 88 SER A N 1
ATOM 714 C CA . SER A 1 88 ? -4.062 -0.094 2.414 1.00 98.62 88 SER A CA 1
ATOM 715 C C . SER A 1 88 ? -3.333 -0.016 3.757 1.00 98.62 88 SER A C 1
ATOM 717 O O . SER A 1 88 ? -2.843 1.043 4.145 1.00 98.62 88 SER A O 1
ATOM 719 N N . ASN A 1 89 ? -3.180 -1.151 4.443 1.00 98.56 89 ASN A N 1
ATOM 720 C CA . ASN A 1 89 ? -2.385 -1.222 5.659 1.00 98.56 89 ASN A CA 1
ATOM 721 C C . ASN A 1 89 ? -0.904 -0.917 5.406 1.00 98.56 89 ASN A C 1
ATOM 723 O O . ASN A 1 89 ? -0.319 -0.132 6.145 1.00 98.56 89 ASN A O 1
ATOM 727 N N . ASP A 1 90 ? -0.287 -1.484 4.371 1.00 98.62 90 ASP A N 1
ATOM 728 C CA . ASP A 1 90 ? 1.108 -1.175 4.046 1.00 98.62 90 ASP A CA 1
ATOM 729 C C . ASP A 1 90 ? 1.318 0.296 3.654 1.00 98.62 90 ASP A C 1
ATOM 731 O O . ASP A 1 90 ? 2.343 0.873 4.022 1.00 98.62 90 ASP A O 1
ATOM 735 N N . ILE A 1 91 ? 0.350 0.931 2.983 1.00 98.50 91 ILE A N 1
ATOM 736 C CA . ILE A 1 91 ? 0.374 2.377 2.706 1.00 98.50 91 ILE A CA 1
ATOM 737 C C . ILE A 1 91 ? 0.297 3.189 3.997 1.00 98.50 91 ILE A C 1
ATOM 739 O O . ILE A 1 91 ? 1.107 4.096 4.204 1.00 98.50 91 ILE A O 1
ATOM 743 N N . ARG A 1 92 ? -0.615 2.832 4.907 1.00 98.31 92 ARG A N 1
ATOM 744 C CA . ARG A 1 92 ? -0.702 3.464 6.227 1.00 98.31 92 ARG A CA 1
ATOM 745 C C . ARG A 1 92 ? 0.622 3.342 6.985 1.00 98.31 92 ARG A C 1
ATOM 747 O O . ARG A 1 92 ? 1.068 4.316 7.592 1.00 98.31 92 ARG A O 1
ATOM 754 N N . LEU A 1 93 ? 1.272 2.176 6.943 1.00 98.00 93 LEU A N 1
ATOM 755 C CA . LEU A 1 93 ? 2.579 1.958 7.574 1.00 98.00 93 LEU A CA 1
ATOM 756 C C . LEU A 1 93 ? 3.690 2.776 6.901 1.00 98.00 93 LEU A C 1
ATOM 758 O O . LEU A 1 93 ? 4.511 3.349 7.604 1.00 98.00 93 LEU A O 1
ATOM 762 N N . LEU A 1 94 ? 3.706 2.897 5.571 1.00 97.06 94 LEU A N 1
ATOM 763 C CA . LEU A 1 94 ? 4.627 3.801 4.867 1.00 97.06 94 LEU A CA 1
ATOM 764 C C . LEU A 1 94 ? 4.457 5.250 5.339 1.00 97.06 94 LEU A C 1
ATOM 766 O O . LEU A 1 94 ? 5.429 5.899 5.717 1.00 97.06 94 LEU A O 1
ATOM 770 N N . ARG A 1 95 ? 3.216 5.744 5.375 1.00 96.75 95 ARG A N 1
ATOM 771 C CA . ARG A 1 95 ? 2.904 7.099 5.843 1.00 96.75 95 ARG A CA 1
ATOM 772 C C . ARG A 1 95 ? 3.354 7.329 7.284 1.00 96.75 95 ARG A C 1
ATOM 774 O O . ARG A 1 95 ? 3.960 8.348 7.570 1.00 96.75 95 ARG A O 1
ATOM 781 N N . THR A 1 96 ? 3.042 6.402 8.183 1.00 95.81 96 THR A N 1
ATOM 782 C CA . THR A 1 96 ? 3.190 6.623 9.633 1.00 95.81 96 THR A CA 1
ATOM 783 C C . THR A 1 96 ? 4.554 6.227 10.185 1.00 95.81 96 THR A C 1
ATOM 785 O O . THR A 1 96 ? 5.040 6.876 11.101 1.00 95.81 96 THR A O 1
ATOM 788 N N . GLN A 1 97 ? 5.175 5.173 9.654 1.00 95.12 97 GLN A N 1
ATOM 789 C CA . GLN A 1 97 ? 6.421 4.616 10.195 1.00 95.12 97 GLN A CA 1
ATOM 790 C C . GLN A 1 97 ? 7.656 4.995 9.384 1.00 95.12 97 GLN A C 1
ATOM 792 O O . GLN A 1 97 ? 8.753 4.970 9.928 1.00 95.12 97 GLN A O 1
ATOM 797 N N . VAL A 1 98 ? 7.496 5.287 8.090 1.00 94.12 98 VAL A N 1
ATOM 798 C CA . VAL A 1 98 ? 8.628 5.569 7.197 1.00 94.12 98 VAL A CA 1
ATOM 799 C C . VAL A 1 98 ? 8.737 7.056 6.889 1.00 94.12 98 VAL A C 1
ATOM 801 O O . VAL A 1 98 ? 9.813 7.626 7.011 1.00 94.12 98 VAL A O 1
ATOM 804 N N . LEU A 1 99 ? 7.631 7.690 6.496 1.00 92.50 99 LEU A N 1
ATOM 805 C CA . LEU A 1 99 ? 7.607 9.129 6.229 1.00 92.50 99 LEU A CA 1
ATOM 806 C C . LEU A 1 99 ? 7.407 9.947 7.508 1.00 92.50 99 LEU A C 1
ATOM 808 O O . LEU A 1 99 ? 8.070 10.966 7.695 1.00 92.50 99 LEU A O 1
ATOM 812 N N . GLY A 1 100 ? 6.507 9.489 8.381 1.00 89.38 100 GLY A N 1
ATOM 813 C CA . GLY A 1 100 ? 6.129 10.209 9.592 1.00 89.38 100 GLY A CA 1
ATOM 814 C C . GLY A 1 100 ? 5.588 11.606 9.282 1.00 89.38 100 GLY A C 1
ATOM 815 O O . GLY A 1 100 ? 5.055 11.860 8.200 1.00 89.38 100 GLY A O 1
ATOM 816 N N . ASP A 1 101 ? 5.775 12.522 10.228 1.00 86.12 101 ASP A N 1
ATOM 817 C CA . ASP A 1 101 ? 5.291 13.905 10.134 1.00 86.12 101 ASP A CA 1
ATOM 818 C C . ASP A 1 101 ? 6.236 14.830 9.342 1.00 86.12 101 ASP A C 1
ATOM 820 O O . ASP A 1 101 ? 6.011 16.032 9.256 1.00 86.12 101 ASP A O 1
ATOM 824 N N . LEU A 1 102 ? 7.301 14.284 8.742 1.00 83.69 102 LEU A N 1
ATOM 825 C CA . LEU A 1 102 ? 8.282 15.056 7.969 1.00 83.69 102 LEU A CA 1
ATOM 826 C C . LEU A 1 102 ? 7.786 15.424 6.560 1.00 83.69 102 LEU A C 1
ATOM 828 O O . LEU A 1 102 ? 8.441 16.194 5.859 1.00 83.69 102 LEU A O 1
ATOM 832 N N . VAL A 1 103 ? 6.671 14.837 6.111 1.00 88.25 103 VAL A N 1
ATOM 833 C CA . VAL A 1 103 ? 6.140 15.002 4.753 1.00 88.25 103 VAL A CA 1
ATOM 834 C C . VAL A 1 103 ? 4.665 15.384 4.807 1.00 88.25 103 VAL A C 1
ATOM 836 O O . VAL A 1 103 ? 3.826 14.565 5.168 1.00 88.25 103 VAL A O 1
ATOM 839 N N . ASP A 1 104 ? 4.333 16.588 4.336 1.00 87.88 104 ASP A N 1
ATOM 840 C CA . ASP A 1 104 ? 2.961 17.126 4.357 1.00 87.88 104 ASP A CA 1
ATOM 841 C C . ASP A 1 104 ? 1.958 16.312 3.523 1.00 87.88 104 ASP A C 1
ATOM 843 O O . ASP A 1 104 ? 0.765 16.253 3.823 1.00 87.88 104 ASP A O 1
ATOM 847 N N . ASN A 1 105 ? 2.423 15.682 2.438 1.00 93.44 105 ASN A N 1
ATOM 848 C CA . ASN A 1 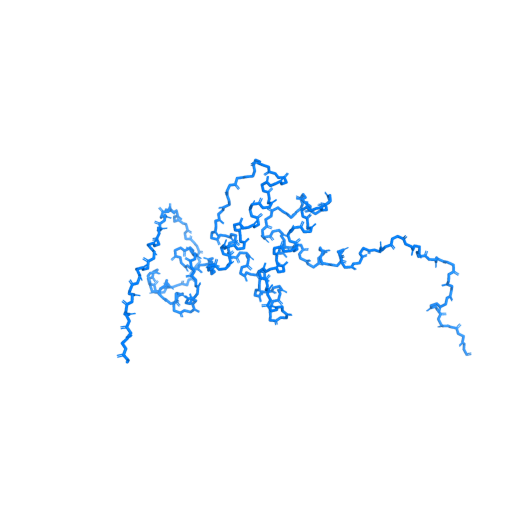105 ? 1.583 14.877 1.551 1.00 93.44 105 ASN A CA 1
ATOM 849 C C . ASN A 1 105 ? 2.174 13.474 1.333 1.00 93.44 105 ASN A C 1
ATOM 851 O O . ASN A 1 105 ? 2.733 13.181 0.266 1.00 93.44 105 ASN A O 1
ATOM 855 N N . PRO A 1 106 ? 2.061 12.595 2.343 1.00 95.00 106 PRO A N 1
ATOM 856 C CA . PRO A 1 106 ? 2.734 11.305 2.339 1.00 95.00 106 PRO A CA 1
ATOM 857 C C . PRO A 1 106 ? 2.192 10.375 1.249 1.00 95.00 106 PRO A C 1
ATOM 859 O O . PRO A 1 106 ? 2.974 9.710 0.576 1.00 95.00 106 PRO A O 1
ATOM 862 N N . HIS A 1 107 ? 0.878 10.369 0.990 1.00 97.31 107 HIS A N 1
ATOM 863 C CA . HIS A 1 107 ? 0.279 9.563 -0.085 1.00 97.31 107 HIS A CA 1
ATOM 864 C C . HIS A 1 107 ? 0.831 9.941 -1.459 1.00 97.31 107 HIS A C 1
ATOM 866 O O . HIS A 1 107 ? 1.190 9.066 -2.247 1.00 97.31 107 HIS A O 1
ATOM 872 N N . LYS A 1 108 ? 0.955 11.245 -1.741 1.00 95.88 108 LYS A N 1
ATOM 873 C CA . LYS A 1 108 ? 1.524 11.724 -3.006 1.00 95.88 108 LYS A CA 1
ATOM 874 C C . LYS A 1 108 ? 2.989 11.319 -3.150 1.00 95.88 108 LYS A C 1
ATOM 876 O O . LYS A 1 108 ? 3.382 10.900 -4.238 1.00 95.88 108 LYS A O 1
ATOM 881 N N . GLU A 1 109 ? 3.783 11.413 -2.083 1.00 95.38 109 GLU A N 1
ATOM 882 C CA . GLU A 1 109 ? 5.186 10.987 -2.119 1.00 95.38 109 GLU A CA 1
ATOM 883 C C . GLU A 1 109 ? 5.321 9.471 -2.307 1.00 95.38 109 GLU A C 1
ATOM 885 O O . GLU A 1 109 ? 6.129 9.032 -3.125 1.00 95.38 109 GLU A O 1
ATOM 890 N N . ILE A 1 110 ? 4.486 8.666 -1.644 1.00 96.88 110 ILE A N 1
ATOM 891 C CA . ILE A 1 110 ? 4.433 7.210 -1.841 1.00 96.88 110 ILE A CA 1
ATOM 892 C C . ILE A 1 110 ? 4.114 6.873 -3.307 1.00 96.88 110 ILE A C 1
ATOM 894 O O . ILE A 1 110 ? 4.861 6.121 -3.939 1.00 96.88 110 ILE A O 1
ATOM 898 N N . CYS A 1 111 ? 3.070 7.480 -3.886 1.00 97.19 111 CYS A N 1
ATOM 899 C CA . CYS A 1 111 ? 2.719 7.310 -5.300 1.00 97.19 111 CYS A CA 1
ATOM 900 C C . CYS A 1 111 ? 3.875 7.713 -6.229 1.00 97.19 111 CYS A C 1
ATOM 902 O O . CYS A 1 111 ? 4.219 6.990 -7.170 1.00 97.19 111 CYS A O 1
ATOM 904 N N . ARG A 1 112 ? 4.514 8.858 -5.959 1.00 94.94 112 ARG A N 1
ATOM 905 C CA . ARG A 1 112 ? 5.657 9.343 -6.741 1.00 94.94 112 ARG A CA 1
ATOM 906 C C . ARG A 1 112 ? 6.820 8.354 -6.695 1.00 94.94 112 ARG A C 1
ATOM 908 O O . ARG A 1 112 ? 7.369 8.020 -7.744 1.00 94.94 112 ARG A O 1
ATOM 915 N N . ARG A 1 113 ? 7.178 7.862 -5.508 1.00 94.56 113 ARG A N 1
ATOM 916 C CA . ARG A 1 113 ? 8.279 6.907 -5.309 1.00 94.56 113 ARG A CA 1
ATOM 917 C C . ARG A 1 113 ? 8.002 5.576 -5.991 1.00 94.56 113 ARG A C 1
ATOM 919 O O . ARG A 1 113 ? 8.885 5.072 -6.677 1.00 94.56 113 ARG A O 1
ATOM 926 N N . PHE A 1 114 ? 6.778 5.059 -5.892 1.00 95.62 114 PHE A N 1
ATOM 927 C CA . PHE A 1 114 ? 6.386 3.841 -6.602 1.00 95.62 114 PHE A CA 1
ATOM 928 C C . PHE A 1 114 ? 6.510 3.999 -8.124 1.00 95.62 114 PHE A C 1
ATOM 930 O O . PHE A 1 114 ? 7.074 3.138 -8.796 1.00 95.62 114 PHE A O 1
ATOM 937 N N . LYS A 1 115 ? 6.064 5.137 -8.675 1.00 94.19 115 LYS A N 1
ATOM 938 C CA . LYS A 1 115 ? 6.220 5.436 -10.107 1.00 94.19 115 LYS A CA 1
ATOM 939 C C . LYS A 1 115 ? 7.687 5.447 -10.536 1.00 94.19 115 LYS A C 1
ATOM 941 O O . LYS A 1 115 ? 8.009 4.857 -11.559 1.00 94.19 115 LYS A O 1
ATOM 946 N N . ILE A 1 116 ? 8.564 6.096 -9.766 1.00 93.62 116 ILE A N 1
ATOM 947 C CA . ILE A 1 116 ? 10.005 6.139 -10.066 1.00 93.62 116 ILE A CA 1
ATOM 948 C C . ILE A 1 116 ? 10.600 4.727 -10.030 1.00 93.62 116 ILE A C 1
ATOM 950 O O . ILE A 1 116 ? 11.351 4.371 -10.933 1.00 93.62 116 ILE A O 1
ATOM 954 N N . ALA A 1 117 ? 10.234 3.909 -9.037 1.00 93.69 117 ALA A N 1
ATOM 955 C CA . ALA A 1 117 ? 10.702 2.528 -8.937 1.00 93.69 117 ALA A CA 1
ATOM 956 C C . ALA A 1 117 ? 10.307 1.702 -10.172 1.00 93.69 117 ALA A C 1
ATOM 958 O O . ALA A 1 117 ? 11.145 1.013 -10.741 1.00 93.69 117 ALA A O 1
ATOM 959 N N . ASN A 1 118 ? 9.065 1.844 -10.639 1.00 92.25 118 ASN A N 1
ATOM 960 C CA . ASN A 1 118 ? 8.554 1.150 -11.824 1.00 92.25 118 ASN A CA 1
ATOM 961 C C . ASN A 1 118 ? 9.186 1.595 -13.153 1.00 92.25 118 ASN A C 1
ATOM 963 O O . ASN A 1 118 ? 9.083 0.873 -14.143 1.00 92.25 118 ASN A O 1
ATOM 967 N N . MET A 1 119 ? 9.826 2.766 -13.196 1.00 89.88 119 MET A N 1
ATOM 968 C CA . MET A 1 119 ? 10.562 3.250 -14.371 1.00 89.88 119 MET A CA 1
ATOM 969 C C . MET A 1 119 ? 12.017 2.770 -14.405 1.00 89.88 119 MET A C 1
ATOM 971 O O . MET A 1 119 ? 12.667 2.857 -15.445 1.00 89.88 119 MET A O 1
ATOM 975 N N . ASP A 1 120 ? 12.544 2.286 -13.285 1.00 91.62 120 ASP A N 1
ATOM 976 C CA . ASP A 1 120 ? 13.920 1.819 -13.177 1.00 91.62 120 ASP A CA 1
ATOM 977 C C . ASP A 1 120 ? 13.998 0.309 -13.451 1.00 91.62 120 ASP A C 1
ATOM 979 O O . ASP A 1 120 ? 13.191 -0.473 -12.947 1.00 91.62 120 ASP A O 1
ATOM 983 N N . SER A 1 121 ? 14.961 -0.115 -14.276 1.00 90.38 121 SER A N 1
ATOM 984 C CA . SER A 1 121 ? 15.063 -1.504 -14.743 1.00 90.38 121 SER A CA 1
ATOM 985 C C . SER A 1 121 ? 15.324 -2.501 -13.619 1.00 90.38 121 SER A C 1
ATOM 987 O O . SER A 1 121 ? 14.849 -3.628 -13.709 1.00 90.38 121 SER A O 1
ATOM 989 N N . PHE A 1 122 ? 16.033 -2.094 -12.563 1.00 91.44 122 PHE A N 1
ATOM 990 C CA . PHE A 1 122 ? 16.299 -2.938 -11.405 1.00 91.44 122 PHE A CA 1
ATOM 991 C C . PHE A 1 122 ? 15.129 -2.899 -10.419 1.00 91.44 122 PHE A C 1
ATOM 993 O O . PHE A 1 122 ? 14.678 -3.936 -9.921 1.00 91.44 122 PHE A O 1
ATOM 1000 N N . TRP A 1 123 ? 14.617 -1.703 -10.118 1.00 93.94 123 TRP A N 1
ATOM 1001 C CA . TRP A 1 123 ? 13.611 -1.553 -9.068 1.00 93.94 123 TRP A CA 1
ATOM 1002 C C . TRP A 1 123 ? 12.215 -2.017 -9.472 1.00 93.94 123 TRP A C 1
ATOM 1004 O O . TRP A 1 123 ? 11.519 -2.545 -8.605 1.00 93.94 123 TRP A O 1
ATOM 1014 N N . LYS A 1 124 ? 11.826 -1.934 -10.750 1.00 91.94 124 LYS A N 1
ATOM 1015 C CA . LYS A 1 124 ? 10.508 -2.402 -11.217 1.00 91.94 124 LYS A CA 1
ATOM 1016 C C . LYS A 1 124 ? 10.253 -3.885 -10.917 1.00 91.94 124 LYS A C 1
ATOM 1018 O O . LYS A 1 124 ? 9.123 -4.294 -10.658 1.00 91.94 124 LYS A O 1
ATOM 1023 N N . ASP A 1 125 ? 11.306 -4.702 -10.910 1.00 91.31 125 ASP A N 1
ATOM 1024 C CA . ASP A 1 125 ? 11.196 -6.136 -10.635 1.00 91.31 125 ASP A CA 1
ATOM 1025 C C . ASP A 1 125 ? 11.181 -6.449 -9.136 1.00 91.31 125 ASP A C 1
ATOM 1027 O O . ASP A 1 125 ? 10.590 -7.443 -8.711 1.00 91.31 125 ASP A O 1
ATOM 1031 N N . ASN A 1 126 ? 11.757 -5.566 -8.318 1.00 93.25 126 ASN A N 1
ATOM 1032 C CA . ASN A 1 126 ? 11.872 -5.742 -6.872 1.00 93.25 126 ASN A CA 1
ATOM 1033 C C . ASN A 1 126 ? 10.750 -5.045 -6.080 1.00 93.25 126 ASN A C 1
ATOM 1035 O O . ASN A 1 126 ? 10.394 -5.495 -4.987 1.00 93.25 126 ASN A O 1
ATOM 1039 N N . ILE A 1 127 ? 10.171 -3.970 -6.619 1.00 95.12 127 ILE A N 1
ATOM 1040 C CA . ILE A 1 127 ? 9.131 -3.145 -5.995 1.00 95.12 127 ILE A CA 1
ATOM 1041 C C . ILE A 1 127 ? 7.854 -3.236 -6.833 1.00 95.12 127 ILE A C 1
ATOM 1043 O O . ILE A 1 127 ? 7.552 -2.378 -7.649 1.00 95.12 127 ILE A O 1
ATOM 1047 N N . ARG A 1 128 ? 7.080 -4.301 -6.603 1.00 94.31 128 ARG A N 1
ATOM 1048 C CA . ARG A 1 128 ? 5.802 -4.544 -7.299 1.00 94.31 128 ARG A CA 1
ATOM 1049 C C . ARG A 1 128 ? 4.565 -4.265 -6.444 1.00 94.31 128 ARG A C 1
ATOM 1051 O O . ARG A 1 128 ? 3.451 -4.352 -6.935 1.00 94.31 128 ARG A O 1
ATOM 1058 N N . CYS A 1 129 ? 4.735 -3.957 -5.160 1.00 96.12 129 CYS A N 1
ATOM 1059 C CA . CYS A 1 129 ? 3.629 -3.670 -4.247 1.00 96.12 129 CYS A CA 1
ATOM 1060 C C . CYS A 1 129 ? 4.072 -2.760 -3.084 1.00 96.12 129 CYS A C 1
ATOM 1062 O O . CYS A 1 129 ? 5.281 -2.628 -2.840 1.00 96.12 129 CYS A O 1
ATOM 1064 N N . PRO A 1 130 ? 3.125 -2.175 -2.323 1.00 97.94 130 PRO A N 1
ATOM 1065 C CA . PRO A 1 130 ? 3.429 -1.298 -1.189 1.00 97.94 130 PRO A CA 1
ATOM 1066 C C . PRO A 1 130 ? 4.345 -1.931 -0.131 1.00 97.94 130 PRO A C 1
ATOM 1068 O O . PRO A 1 130 ? 5.293 -1.291 0.323 1.00 97.94 130 PRO A O 1
ATOM 1071 N N . ALA A 1 131 ? 4.142 -3.210 0.207 1.00 97.94 131 ALA A N 1
ATOM 1072 C CA . ALA A 1 131 ? 4.990 -3.934 1.159 1.00 97.94 131 ALA A CA 1
ATOM 1073 C C . ALA A 1 131 ? 6.468 -3.952 0.735 1.00 97.94 131 ALA A C 1
ATOM 1075 O O . ALA A 1 131 ? 7.373 -3.757 1.550 1.00 97.94 131 ALA A O 1
ATOM 1076 N N . LYS A 1 132 ? 6.725 -4.183 -0.560 1.00 97.69 132 LYS A N 1
ATOM 1077 C CA . LYS A 1 132 ? 8.081 -4.198 -1.121 1.00 97.69 132 LYS A CA 1
ATOM 1078 C C . LYS A 1 132 ? 8.681 -2.800 -1.170 1.00 97.69 132 LYS A C 1
ATOM 1080 O O . LYS A 1 132 ? 9.851 -2.656 -0.828 1.00 97.69 132 LYS A O 1
ATOM 1085 N N . LEU A 1 133 ? 7.884 -1.788 -1.523 1.00 96.94 133 LEU A N 1
ATOM 1086 C CA . LEU A 1 133 ? 8.318 -0.391 -1.466 1.00 96.94 133 LEU A CA 1
ATOM 1087 C C . LEU A 1 133 ? 8.766 -0.024 -0.047 1.00 96.94 133 LEU A C 1
ATOM 1089 O O . LEU A 1 133 ? 9.853 0.511 0.122 1.00 96.94 133 LEU A O 1
ATOM 1093 N N . ARG A 1 134 ? 7.980 -0.391 0.972 1.00 97.00 134 ARG A N 1
ATOM 1094 C CA . ARG A 1 134 ? 8.324 -0.187 2.385 1.00 97.00 134 ARG A CA 1
ATOM 1095 C C . ARG A 1 134 ? 9.606 -0.908 2.780 1.00 97.00 134 ARG A C 1
ATOM 1097 O O . ARG A 1 134 ? 10.497 -0.295 3.354 1.00 97.00 134 ARG A O 1
ATOM 1104 N N . LYS A 1 135 ? 9.729 -2.191 2.426 1.00 96.44 135 LYS A N 1
ATOM 1105 C CA . LYS A 1 135 ? 10.922 -3.004 2.715 1.00 96.44 135 LYS A CA 1
ATOM 1106 C C . LYS A 1 135 ? 12.200 -2.405 2.123 1.00 96.44 135 LYS A C 1
ATOM 1108 O O . LYS A 1 135 ? 13.265 -2.536 2.715 1.00 96.44 135 LYS A O 1
ATOM 1113 N N . HIS A 1 136 ? 12.106 -1.809 0.938 1.00 95.62 136 HIS A N 1
ATOM 1114 C CA . HIS A 1 136 ? 13.257 -1.291 0.204 1.00 95.62 136 HIS A CA 1
ATOM 1115 C C . HIS A 1 136 ? 13.390 0.230 0.266 1.00 95.62 136 HIS A C 1
ATOM 1117 O O . HIS A 1 136 ? 14.251 0.761 -0.432 1.00 95.62 136 HIS A O 1
ATOM 1123 N N . TRP A 1 137 ? 12.589 0.913 1.091 1.00 93.69 137 TRP A N 1
ATOM 1124 C CA . TRP A 1 137 ? 12.461 2.368 1.070 1.00 93.69 137 TRP A CA 1
ATOM 1125 C C . TRP A 1 137 ? 13.811 3.079 1.142 1.00 93.69 137 TRP A C 1
ATOM 1127 O O . TRP A 1 137 ? 14.145 3.804 0.212 1.00 93.69 137 TRP A O 1
ATOM 1137 N N . ASP A 1 138 ? 14.623 2.804 2.165 1.00 90.50 138 ASP A N 1
ATOM 1138 C CA . ASP A 1 138 ? 15.897 3.506 2.380 1.00 90.50 138 ASP A CA 1
ATOM 1139 C C . ASP A 1 138 ? 16.916 3.220 1.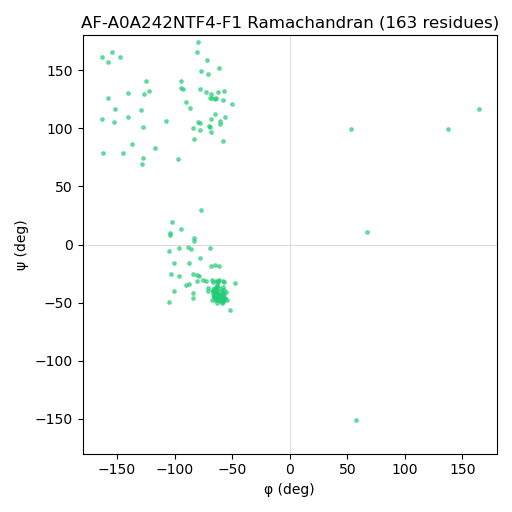277 1.00 90.50 138 ASP A C 1
ATOM 1141 O O . ASP A 1 138 ? 17.546 4.132 0.742 1.00 90.50 138 ASP A O 1
ATOM 1145 N N . ARG A 1 139 ? 17.044 1.945 0.884 1.00 90.06 139 ARG A N 1
ATOM 1146 C CA . ARG A 1 139 ? 17.959 1.528 -0.189 1.00 90.06 139 ARG A CA 1
ATOM 1147 C C . ARG A 1 139 ? 17.562 2.150 -1.527 1.00 90.06 139 ARG A C 1
ATOM 1149 O O . ARG A 1 139 ? 18.419 2.571 -2.297 1.00 90.06 139 ARG A O 1
ATOM 1156 N N . PHE A 1 140 ? 16.270 2.208 -1.819 1.00 88.25 140 PHE A N 1
ATOM 1157 C CA . PHE A 1 140 ? 15.773 2.872 -3.014 1.00 88.25 140 PHE A CA 1
ATOM 1158 C C . PHE A 1 140 ? 16.006 4.385 -2.927 1.00 88.25 140 PHE A C 1
ATOM 1160 O O . PHE A 1 140 ? 16.576 4.974 -3.842 1.00 88.25 140 PHE A O 1
ATOM 1167 N N . HIS A 1 141 ? 15.651 5.005 -1.803 1.00 83.56 141 HIS A N 1
ATOM 1168 C CA . HIS A 1 141 ? 15.778 6.441 -1.590 1.00 83.56 141 HIS A CA 1
ATOM 1169 C C . HIS A 1 141 ? 17.225 6.920 -1.773 1.00 83.56 141 HIS A C 1
ATOM 1171 O O . HIS A 1 141 ? 17.457 7.850 -2.547 1.00 83.56 141 HIS A O 1
ATOM 1177 N N . SER A 1 142 ? 18.200 6.232 -1.170 1.00 79.69 142 SER A N 1
ATOM 1178 C CA . SER A 1 142 ? 19.624 6.558 -1.312 1.00 79.69 142 SER A CA 1
ATOM 1179 C C . SER A 1 142 ? 20.122 6.420 -2.753 1.00 79.69 142 SER A C 1
ATOM 1181 O O . SER A 1 142 ? 20.774 7.327 -3.261 1.00 79.69 142 SER A O 1
ATOM 1183 N N . THR A 1 143 ? 19.755 5.345 -3.459 1.00 73.06 143 THR A N 1
ATOM 1184 C CA . THR A 1 143 ? 20.158 5.152 -4.868 1.00 73.06 143 THR A CA 1
ATOM 1185 C C . THR A 1 143 ? 19.521 6.165 -5.822 1.00 73.06 143 THR A C 1
ATOM 1187 O O . THR A 1 143 ? 20.133 6.523 -6.822 1.00 73.06 143 THR A O 1
ATOM 1190 N N . THR A 1 144 ? 18.313 6.657 -5.525 1.00 69.12 144 THR A N 1
ATOM 1191 C CA . THR A 1 144 ? 17.633 7.657 -6.368 1.00 69.12 144 THR A CA 1
ATOM 1192 C C . THR A 1 144 ? 18.103 9.089 -6.142 1.00 69.12 144 THR A C 1
ATOM 1194 O O . THR A 1 144 ? 18.104 9.861 -7.095 1.00 69.12 144 THR A O 1
ATOM 1197 N N . ASN A 1 145 ? 18.512 9.445 -4.921 1.00 63.03 145 ASN A N 1
ATOM 1198 C CA . ASN A 1 145 ? 19.060 10.774 -4.636 1.00 63.03 145 ASN A CA 1
ATOM 1199 C C . ASN A 1 145 ? 20.540 10.881 -5.039 1.00 63.03 145 ASN A C 1
ATOM 1201 O O . ASN A 1 145 ? 20.997 11.968 -5.367 1.00 63.03 145 ASN A O 1
ATOM 1205 N N . ASN A 1 146 ? 21.262 9.755 -5.056 1.00 53.91 146 ASN A N 1
ATOM 1206 C CA . ASN A 1 146 ? 22.684 9.697 -5.386 1.00 53.91 146 ASN A CA 1
ATOM 1207 C C . ASN A 1 146 ? 22.962 9.189 -6.805 1.00 53.91 146 ASN A C 1
ATOM 1209 O O . ASN A 1 146 ? 24.080 8.741 -7.037 1.00 53.91 146 ASN A O 1
ATOM 1213 N N . LYS A 1 147 ? 22.004 9.205 -7.753 1.00 49.22 147 LYS A N 1
ATOM 1214 C CA . LYS A 1 147 ? 22.368 8.978 -9.165 1.00 49.22 147 LYS A CA 1
ATOM 1215 C C . LYS A 1 147 ? 23.346 10.095 -9.537 1.00 49.22 147 LYS A C 1
ATOM 1217 O O . LYS A 1 147 ? 22.894 11.234 -9.667 1.00 49.22 147 LYS A O 1
ATOM 1222 N N . PRO A 1 148 ? 24.655 9.815 -9.682 1.00 43.38 148 PRO A N 1
ATOM 1223 C CA . PRO A 1 148 ? 25.566 10.827 -10.163 1.00 43.38 148 PRO A CA 1
ATOM 1224 C C . PRO A 1 148 ? 25.101 11.097 -11.588 1.00 43.38 148 PRO A C 1
ATOM 1226 O O . PRO A 1 148 ? 24.974 10.168 -12.393 1.00 43.38 148 PRO A O 1
ATOM 1229 N N . THR A 1 149 ? 24.813 12.352 -11.923 1.00 42.53 149 THR A N 1
ATOM 1230 C CA . THR A 1 149 ? 24.997 12.762 -13.313 1.00 42.53 149 THR A CA 1
ATOM 1231 C C . THR A 1 149 ? 26.403 12.305 -13.672 1.00 42.53 149 THR A C 1
ATOM 1233 O O . THR A 1 149 ? 27.337 12.621 -12.940 1.00 42.53 149 THR A O 1
ATOM 1236 N N . SER A 1 150 ? 26.539 11.461 -14.691 1.00 50.56 150 SER A N 1
ATOM 1237 C CA . SER A 1 150 ? 27.831 10.954 -15.142 1.00 50.56 150 SER A CA 1
ATOM 1238 C C . SER A 1 150 ? 28.730 12.131 -15.533 1.00 50.56 150 SER A C 1
ATOM 1240 O O . SER A 1 150 ? 28.734 12.562 -16.678 1.00 50.56 150 SER A O 1
ATOM 1242 N N . SER A 1 151 ? 29.465 12.650 -14.562 1.00 50.56 151 SER A N 1
ATOM 1243 C CA . SER A 1 151 ? 30.632 13.504 -14.695 1.00 50.56 151 SER A CA 1
ATOM 1244 C C . SER A 1 151 ? 31.550 13.106 -13.543 1.00 50.56 151 SER A C 1
ATOM 1246 O O . SER A 1 151 ? 31.516 13.686 -12.463 1.00 50.56 151 SER A O 1
ATOM 1248 N N . GLU A 1 152 ? 32.231 11.985 -13.782 1.00 49.72 152 GLU A N 1
ATOM 1249 C CA . GLU A 1 152 ? 33.650 11.800 -13.482 1.00 49.72 152 GLU A CA 1
ATOM 1250 C C . GLU A 1 152 ? 34.087 12.107 -12.041 1.00 49.72 152 GLU A C 1
ATOM 1252 O O . GLU A 1 152 ? 34.352 13.242 -11.658 1.00 49.72 152 GLU A O 1
ATOM 1257 N N . ILE A 1 153 ? 34.217 11.047 -11.237 1.00 58.50 153 ILE A N 1
ATOM 1258 C CA . ILE A 1 153 ? 35.072 11.092 -10.048 1.00 58.50 153 ILE A CA 1
ATOM 1259 C C . ILE A 1 153 ? 36.512 11.143 -10.570 1.00 58.50 153 ILE A C 1
ATOM 1261 O O . ILE A 1 153 ? 37.039 10.125 -11.020 1.00 58.50 153 ILE A O 1
ATOM 1265 N N . ASP A 1 154 ? 37.119 12.329 -10.550 1.00 58.34 154 ASP A N 1
ATOM 1266 C CA . ASP A 1 154 ? 38.542 12.519 -10.829 1.00 58.34 154 ASP A CA 1
ATOM 1267 C C . ASP A 1 154 ? 39.376 11.901 -9.696 1.00 58.34 154 ASP A C 1
ATOM 1269 O O . ASP A 1 154 ? 39.597 12.497 -8.639 1.00 58.34 154 ASP A O 1
ATOM 1273 N N . TRP A 1 155 ? 39.837 10.671 -9.921 1.00 56.53 155 TRP A N 1
ATOM 1274 C CA . TRP A 1 155 ? 40.701 9.932 -9.000 1.00 56.53 155 TRP A CA 1
ATOM 1275 C C . TRP A 1 155 ? 42.121 10.519 -8.879 1.00 56.53 155 TRP A C 1
ATOM 1277 O O . TRP A 1 155 ? 42.900 10.027 -8.061 1.00 56.53 155 TRP A O 1
ATOM 1287 N N . HIS A 1 156 ? 42.471 11.566 -9.638 1.00 60.03 156 HIS A N 1
ATOM 1288 C CA . HIS A 1 156 ? 43.770 12.241 -9.562 1.00 60.03 156 HIS A CA 1
ATOM 1289 C C . HIS A 1 156 ? 43.776 13.491 -8.669 1.00 60.03 156 HIS A C 1
ATOM 1291 O O . HIS A 1 156 ? 44.841 14.068 -8.439 1.00 60.03 156 HIS A O 1
ATOM 1297 N N . SER A 1 157 ? 42.638 13.892 -8.096 1.00 52.41 157 SER A N 1
ATOM 1298 C CA . SER A 1 157 ? 42.584 15.046 -7.196 1.00 52.41 157 SER A CA 1
ATOM 1299 C C . SER A 1 157 ? 42.997 14.665 -5.763 1.00 52.41 157 SER A C 1
ATOM 1301 O O . SER A 1 157 ? 42.187 14.265 -4.926 1.00 52.41 157 SER A O 1
ATOM 1303 N N . THR A 1 158 ? 44.288 14.789 -5.439 1.00 58.59 158 THR A N 1
ATOM 1304 C CA . THR A 1 158 ? 44.862 14.503 -4.104 1.00 58.59 158 THR A CA 1
ATOM 1305 C C . THR A 1 158 ? 44.598 15.598 -3.054 1.00 58.59 158 THR A C 1
ATOM 1307 O O . THR A 1 158 ? 45.391 15.789 -2.138 1.00 58.59 158 THR A O 1
ATOM 1310 N N . GLY A 1 159 ? 43.483 16.328 -3.149 1.00 58.53 159 GLY A N 1
ATOM 1311 C CA . GLY A 1 159 ? 43.152 17.444 -2.247 1.00 58.53 159 GLY A CA 1
ATOM 1312 C C . GLY A 1 159 ? 42.443 17.068 -0.936 1.00 58.53 159 GLY A C 1
ATOM 1313 O O . GLY A 1 159 ? 42.182 17.948 -0.122 1.00 58.53 159 GLY A O 1
ATOM 1314 N N . TRP A 1 160 ? 42.098 15.795 -0.716 1.00 61.09 160 TRP A N 1
ATOM 1315 C CA . TRP A 1 160 ? 41.240 15.381 0.408 1.00 61.09 160 TRP A CA 1
ATOM 1316 C C . TRP A 1 160 ? 41.991 14.789 1.611 1.00 61.09 160 TRP A C 1
ATOM 1318 O O . TRP A 1 160 ? 41.434 14.717 2.705 1.00 61.09 160 TRP A O 1
ATOM 1328 N N . ALA A 1 161 ? 43.257 14.404 1.445 1.00 54.16 161 ALA A N 1
ATOM 1329 C CA . ALA A 1 161 ? 44.103 13.925 2.533 1.00 54.16 161 ALA A CA 1
ATOM 1330 C C . ALA A 1 161 ? 44.971 15.082 3.044 1.00 54.16 161 ALA A C 1
ATOM 1332 O O . ALA A 1 161 ? 46.162 15.167 2.754 1.00 54.16 161 ALA A O 1
ATOM 1333 N N . GLY A 1 162 ? 44.345 16.012 3.769 1.00 53.00 162 GLY A N 1
ATOM 1334 C CA . GLY A 1 162 ? 45.061 17.040 4.517 1.00 53.00 162 GLY A CA 1
ATOM 1335 C C . GLY A 1 162 ? 46.042 16.382 5.485 1.00 53.00 162 GLY A C 1
ATOM 1336 O O . GLY A 1 162 ? 45.638 15.753 6.460 1.00 53.00 162 GLY A O 1
ATOM 1337 N N . GLY A 1 163 ? 47.328 16.515 5.185 1.00 45.78 163 GLY A N 1
ATOM 1338 C CA . GLY A 1 163 ? 48.412 15.954 5.971 1.00 45.78 163 GLY A CA 1
ATOM 1339 C C . GLY A 1 163 ? 49.721 16.632 5.613 1.00 45.78 163 GLY A C 1
ATOM 1340 O O . GLY A 1 163 ? 50.530 16.069 4.886 1.00 45.78 163 GLY A O 1
ATOM 1341 N N . THR A 1 164 ? 49.937 17.828 6.154 1.00 41.91 164 THR A N 1
ATOM 1342 C CA . THR A 1 164 ? 51.294 18.321 6.398 1.00 41.91 164 THR A CA 1
ATOM 1343 C C . THR A 1 164 ? 51.314 19.042 7.736 1.00 41.91 164 THR A C 1
ATOM 1345 O O . THR A 1 164 ? 50.414 19.824 8.038 1.00 41.91 164 THR A O 1
ATOM 1348 N N . VAL A 1 165 ? 52.307 18.631 8.521 1.00 45.75 165 VAL A N 1
ATOM 1349 C CA . VAL A 1 165 ? 52.666 18.999 9.895 1.00 45.75 165 VAL A CA 1
ATOM 1350 C C . VAL A 1 165 ? 52.991 20.474 10.085 1.00 45.75 165 VAL A C 1
ATOM 1352 O O . VAL A 1 165 ? 53.427 21.113 9.102 1.00 45.75 165 VAL A O 1
#

Secondary structure (DSSP, 8-state):
--PPP---PPPP----------------SS-HHHHHHHHHHH-TT--EE-TTSSSEE-HHHHHHHHHHHHHHHHH-TTPPPP-HHHHHHHHHHIIIIIIGGG-S-HHHHHHHHHHHHHHSTTHHHH--SHHHHHHTHHHHHHHHH----S----TT---S-----

Sequence (165 aa):
MHLPKMSKPLPETTTETTNNILLSGNFDKFSDDEKLKRFLHKNPDAHIYTALGKKWGSVKDLECAKWIYEKLLIVNPTAVEPNWVDWSNDIRLLRTQVLGDLVDNPHKEICRRFKIANMDSFWKDNIRCPAKLRKHWDRFHSTTNNKPTSSEIDWHSTGWAGGTV

Foldseek 3Di:
DDDDDDDDDDDDDDDPDDDDDDDDDDDDPDDLVVQVVVLCVVCVQFDDADSNRPFTAGPLLLVLQVLLVVLLCVLPVPDDDDDSRVQSRLLVCCDPVVCNPVDPCSSVVLSVLSNVLCVDPVSVVQRNGSNSCVVCVVVSVVCVVPPPPPDDPPPPPPPPPPDDD

Mean predicted aligned error: 13.14 Å

Organism: NCBI:txid1970738

Radius of gyration: 22.93 Å; Cα contacts (8 Å, |Δi|>4): 132; chains: 1; bounding box: 86×55×46 Å

pLDDT: mean 79.46, std 22.72, range [30.62, 98.62]

Solvent-accessible surface area (backbone atoms only — not comparable to full-atom values): 10409 Å² total; per-residue (Å²): 142,86,82,85,88,78,91,76,85,82,83,81,82,84,79,84,84,79,90,81,93,81,89,86,77,99,78,74,95,62,54,68,67,56,50,29,52,53,44,44,72,74,38,78,61,58,68,40,58,45,89,70,54,84,40,36,13,33,64,66,24,40,53,44,39,50,54,49,49,58,57,40,38,75,80,37,75,85,63,74,86,71,62,60,38,61,37,4,21,33,39,42,44,37,36,60,74,70,52,36,90,82,42,98,55,42,62,61,50,53,52,52,51,52,52,53,32,57,72,34,87,70,39,34,77,66,38,76,47,51,62,39,42,57,76,39,40,68,68,49,50,54,56,67,74,61,58,70,73,94,70,74,87,67,88,81,67,78,79,79,72,86,80,81,134